Protein AF-A0A3S4J7D5-F1 (afdb_monomer)

Nearest PDB structures (foldseek):
  4pu7-assembly1_B  TM=9.750E-01  e=2.695E-01  Shewanella oneidensis MR-1
  5k98-assembly1_P  TM=7.921E-01  e=2.072E-01  Escherichia coli MP020980.2
  3zkc-assembly1_B  TM=7.796E-01  e=3.743E-01  Bacillus subtilis subsp. subtilis str. 168
  7t5u-assembly1_A  TM=8.031E-01  e=5.550E-01  Escherichia coli
  3t0y-assembly1_A  TM=5.625E-01  e=2.684E+00  Caulobacter vibrioides

Sequence (73 aa):
MGRTLEQLIADEKPEVVSKAQAMATDILLNIHLAELREKAQKTQVEMAQALGIKQPTIAVMEKSGPRPEAFHT

Radius of gyration: 16.5 Å; Cα contacts (8 Å, |Δi|>4): 36; chains: 1; bounding box: 37×32×35 Å

Structure (mmCIF, N/CA/C/O backbone):
data_AF-A0A3S4J7D5-F1
#
_entry.id   AF-A0A3S4J7D5-F1
#
loop_
_atom_site.group_PDB
_atom_site.id
_atom_site.type_symbol
_atom_site.label_atom_id
_atom_site.label_alt_id
_atom_site.label_comp_id
_atom_site.label_asym_id
_atom_site.label_entity_id
_atom_site.label_seq_id
_atom_site.pdbx_PDB_ins_code
_atom_site.Cartn_x
_atom_site.Cartn_y
_atom_site.Cartn_z
_atom_site.occupancy
_atom_site.B_iso_or_equiv
_atom_site.auth_seq_id
_atom_site.auth_comp_id
_atom_site.auth_asym_id
_atom_site.auth_atom_id
_atom_site.pdbx_PDB_model_num
ATOM 1 N N . MET A 1 1 ? 19.958 16.501 -18.313 1.00 73.12 1 MET A N 1
ATOM 2 C CA . MET A 1 1 ? 18.566 16.245 -17.886 1.00 73.12 1 MET A CA 1
ATOM 3 C C . MET A 1 1 ? 18.466 14.772 -17.525 1.00 73.12 1 MET A C 1
ATOM 5 O O . MET A 1 1 ? 19.089 13.973 -18.214 1.00 73.12 1 MET A O 1
ATOM 9 N N . GLY A 1 2 ? 17.814 14.431 -16.412 1.00 86.19 2 GLY A N 1
ATOM 10 C CA . GLY A 1 2 ? 17.659 13.035 -15.987 1.00 86.19 2 GLY A CA 1
ATOM 11 C C . GLY A 1 2 ? 16.758 12.250 -16.940 1.00 86.19 2 GLY A C 1
ATOM 12 O O . GLY A 1 2 ? 15.982 12.845 -17.685 1.00 86.19 2 GLY A O 1
ATOM 13 N N . ARG A 1 3 ? 16.878 10.920 -16.924 1.00 91.62 3 ARG A N 1
ATOM 14 C CA . ARG A 1 3 ? 15.951 10.036 -17.641 1.00 91.62 3 ARG A CA 1
ATOM 15 C C . ARG A 1 3 ? 14.561 10.133 -17.009 1.00 91.62 3 ARG A C 1
ATOM 17 O O . ARG A 1 3 ? 14.450 10.201 -15.786 1.00 91.62 3 ARG A O 1
ATOM 24 N N . THR A 1 4 ? 13.528 10.140 -17.844 1.00 94.94 4 THR A N 1
ATOM 25 C CA . THR A 1 4 ? 12.124 10.045 -17.409 1.00 94.94 4 THR A CA 1
ATOM 26 C C . THR A 1 4 ? 11.785 8.615 -16.986 1.00 94.94 4 THR A C 1
ATOM 28 O O . THR A 1 4 ? 12.497 7.673 -17.344 1.00 94.94 4 THR A O 1
ATOM 31 N N . LEU A 1 5 ? 10.699 8.435 -16.230 1.00 90.75 5 LEU A N 1
ATOM 32 C CA . LEU A 1 5 ? 10.242 7.104 -15.823 1.00 90.75 5 LEU A CA 1
ATOM 33 C C . LEU A 1 5 ? 9.882 6.248 -17.043 1.00 90.75 5 LEU A C 1
ATOM 35 O O . LEU A 1 5 ? 10.233 5.074 -17.099 1.00 90.75 5 LEU A O 1
ATOM 39 N N . GLU A 1 6 ? 9.252 6.851 -18.046 1.00 93.69 6 GLU A N 1
ATOM 40 C CA . GLU A 1 6 ? 8.856 6.196 -19.291 1.00 93.69 6 GLU A CA 1
ATOM 41 C C . GLU A 1 6 ? 10.082 5.670 -20.044 1.00 93.69 6 GLU A C 1
ATOM 43 O O . GLU A 1 6 ? 10.076 4.541 -20.532 1.00 93.69 6 GLU A O 1
ATOM 48 N N . GLN A 1 7 ? 11.162 6.457 -20.080 1.00 94.31 7 GLN A N 1
ATOM 49 C CA . GLN A 1 7 ? 12.434 6.043 -20.676 1.00 94.31 7 GLN A CA 1
ATOM 50 C C . GLN A 1 7 ? 13.104 4.917 -19.882 1.00 94.31 7 GLN A C 1
ATOM 52 O O . GLN A 1 7 ? 13.660 4.005 -20.480 1.00 94.31 7 GLN A O 1
ATOM 57 N N . LEU A 1 8 ? 13.041 4.951 -18.548 1.00 93.00 8 LEU A N 1
ATOM 58 C CA . LEU A 1 8 ? 13.581 3.874 -17.713 1.00 93.00 8 LEU A CA 1
ATOM 59 C C . LEU A 1 8 ? 12.809 2.565 -17.903 1.00 93.00 8 LEU A C 1
ATOM 61 O O . LEU A 1 8 ? 13.425 1.512 -17.994 1.00 93.00 8 LEU A O 1
ATOM 65 N N . ILE A 1 9 ? 11.480 2.629 -17.998 1.00 93.81 9 ILE A N 1
ATOM 66 C CA . ILE A 1 9 ? 10.633 1.454 -18.239 1.00 93.81 9 ILE A CA 1
ATOM 67 C C . ILE A 1 9 ? 10.895 0.870 -19.630 1.00 93.81 9 ILE A C 1
ATOM 69 O O . ILE A 1 9 ? 10.948 -0.349 -19.772 1.00 93.81 9 ILE A O 1
ATOM 73 N N . ALA A 1 10 ? 11.068 1.721 -20.645 1.00 93.38 10 ALA A N 1
ATOM 74 C CA . ALA A 1 10 ? 11.341 1.283 -22.012 1.00 93.38 10 ALA A CA 1
ATOM 75 C C . ALA A 1 10 ? 12.713 0.600 -22.165 1.00 93.38 10 ALA A C 1
ATOM 77 O O . ALA A 1 10 ? 12.845 -0.319 -22.970 1.00 93.38 10 ALA A O 1
ATOM 78 N N . ASP A 1 11 ? 13.711 1.036 -21.390 1.00 95.06 11 ASP A N 1
ATOM 79 C CA . ASP A 1 11 ? 15.073 0.488 -21.413 1.00 95.06 11 ASP A CA 1
ATOM 80 C C . ASP A 1 11 ? 15.231 -0.800 -20.574 1.00 95.06 11 ASP A C 1
ATOM 82 O O . ASP A 1 11 ? 16.243 -1.497 -20.690 1.00 95.06 11 ASP A O 1
ATOM 86 N N . GLU A 1 12 ? 14.269 -1.114 -19.704 1.00 95.69 12 GLU A N 1
ATOM 87 C CA . GLU A 1 12 ? 14.365 -2.207 -18.736 1.00 95.69 12 GLU A CA 1
ATOM 88 C C . GLU A 1 12 ? 13.825 -3.537 -19.292 1.00 95.69 12 GLU A C 1
ATOM 90 O O . GLU A 1 12 ? 13.028 -3.592 -20.232 1.00 95.69 12 GLU A O 1
ATOM 95 N N . LYS A 1 13 ? 14.247 -4.661 -18.702 1.00 97.25 13 LYS A N 1
ATOM 96 C CA . LYS A 1 13 ? 13.769 -5.984 -19.126 1.00 97.25 13 LYS A CA 1
ATOM 97 C C . LYS A 1 13 ? 12.258 -6.125 -18.877 1.00 97.25 13 LYS A C 1
ATOM 99 O O . LYS A 1 13 ? 11.811 -5.838 -17.762 1.00 97.25 13 LYS A O 1
ATOM 104 N N . PRO A 1 14 ? 11.477 -6.689 -19.822 1.00 94.56 14 PRO A N 1
ATOM 105 C CA . PRO A 1 14 ? 10.029 -6.861 -19.656 1.00 94.56 14 PRO A CA 1
ATOM 106 C C . PRO A 1 14 ? 9.627 -7.603 -18.373 1.00 94.56 14 PRO A C 1
ATOM 108 O O . PRO A 1 14 ? 8.649 -7.247 -17.722 1.00 94.56 14 PRO A O 1
ATOM 111 N N . GLU A 1 15 ? 10.410 -8.604 -17.967 1.00 96.19 15 GLU A N 1
ATOM 112 C CA . GLU A 1 15 ? 10.191 -9.373 -16.733 1.00 96.19 15 GLU A CA 1
ATOM 113 C C . GLU A 1 15 ? 10.333 -8.510 -15.470 1.00 96.19 15 GLU A C 1
ATOM 115 O O . GLU A 1 15 ? 9.565 -8.649 -14.517 1.00 96.19 15 GLU A O 1
ATOM 120 N N . VAL A 1 16 ? 11.300 -7.589 -15.468 1.00 95.44 16 VAL A N 1
ATOM 121 C CA . VAL A 1 16 ? 11.546 -6.668 -14.353 1.00 95.44 16 VAL A CA 1
ATOM 122 C C . VAL A 1 16 ? 10.432 -5.628 -14.285 1.00 95.44 16 VAL A C 1
ATOM 124 O O . VAL A 1 16 ? 9.890 -5.392 -13.203 1.00 95.44 16 VAL A O 1
ATOM 127 N N . VAL A 1 17 ? 10.029 -5.074 -15.432 1.00 95.44 17 VAL A N 1
ATOM 128 C CA . VAL A 1 17 ? 8.896 -4.141 -15.533 1.00 95.44 17 VAL A CA 1
ATOM 129 C C . VAL A 1 17 ? 7.606 -4.796 -15.040 1.00 95.44 17 VAL A C 1
ATOM 131 O O . VAL A 1 17 ? 6.909 -4.220 -14.208 1.00 95.44 17 VAL A O 1
ATOM 134 N N . SER A 1 18 ? 7.312 -6.021 -15.482 1.00 94.75 18 SER A N 1
ATOM 135 C CA . SER A 1 18 ? 6.118 -6.761 -15.060 1.00 94.75 18 SER A CA 1
ATOM 136 C C . SER A 1 18 ? 6.104 -7.013 -13.550 1.00 94.75 18 SER A C 1
ATOM 138 O O . SER A 1 18 ? 5.094 -6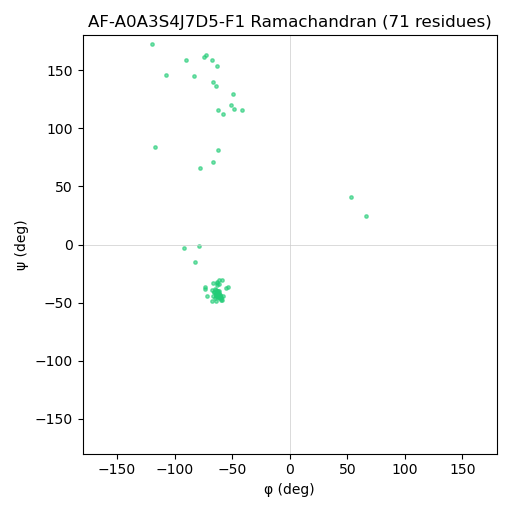.772 -12.885 1.00 94.75 18 SER A O 1
ATOM 140 N N . LYS A 1 19 ? 7.243 -7.414 -12.973 1.00 95.12 19 LYS A N 1
ATOM 141 C CA . LYS A 1 19 ? 7.368 -7.594 -11.523 1.00 95.12 19 LYS A CA 1
ATOM 142 C C . LYS A 1 19 ? 7.161 -6.278 -10.768 1.00 95.12 19 LYS A C 1
ATOM 144 O O . LYS A 1 19 ? 6.476 -6.264 -9.748 1.00 95.12 19 LYS A O 1
ATOM 149 N N . ALA A 1 20 ? 7.732 -5.178 -11.258 1.00 92.88 20 ALA A N 1
ATOM 150 C CA . ALA A 1 20 ? 7.561 -3.852 -10.668 1.00 92.88 20 ALA A CA 1
ATOM 151 C C . ALA A 1 20 ? 6.099 -3.386 -10.715 1.00 92.88 20 ALA A C 1
ATOM 153 O O . ALA A 1 20 ? 5.585 -2.892 -9.713 1.00 92.88 20 ALA A O 1
ATOM 154 N N . GLN A 1 21 ? 5.413 -3.607 -11.836 1.00 93.75 21 GLN A N 1
ATOM 155 C CA . GLN A 1 21 ? 3.990 -3.305 -11.988 1.00 93.75 21 GLN A CA 1
ATOM 156 C C . GLN A 1 21 ? 3.127 -4.125 -11.029 1.00 93.75 21 GLN A C 1
ATOM 158 O O . GLN A 1 21 ? 2.273 -3.548 -10.367 1.00 93.75 21 GLN A O 1
ATOM 163 N N . ALA A 1 22 ? 3.387 -5.428 -10.878 1.00 93.38 22 ALA A N 1
ATOM 164 C CA . ALA A 1 22 ? 2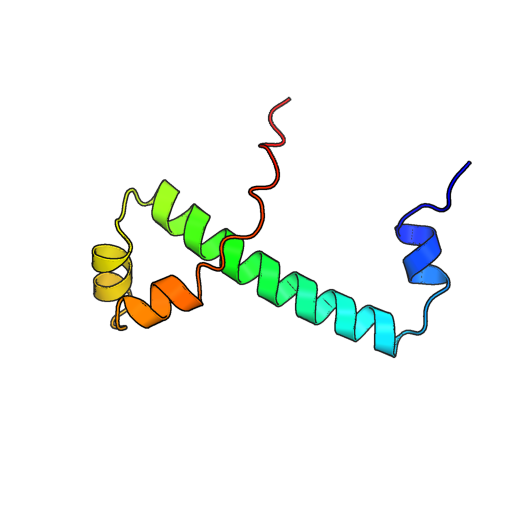.662 -6.266 -9.921 1.00 93.38 22 ALA A CA 1
ATOM 165 C C . ALA A 1 22 ? 2.815 -5.752 -8.477 1.00 93.38 22 ALA A C 1
ATOM 167 O O . ALA A 1 22 ? 1.828 -5.595 -7.762 1.00 93.38 22 ALA A O 1
ATOM 168 N N . MET A 1 23 ? 4.040 -5.390 -8.077 1.00 90.38 23 MET A N 1
ATOM 169 C CA . MET A 1 23 ? 4.287 -4.783 -6.764 1.00 90.38 23 MET A CA 1
ATOM 170 C C . MET A 1 23 ? 3.563 -3.437 -6.607 1.00 90.38 23 MET A C 1
ATOM 172 O O . MET A 1 23 ? 3.011 -3.158 -5.543 1.00 90.38 23 MET A O 1
ATOM 176 N N . ALA A 1 24 ? 3.535 -2.610 -7.655 1.00 89.81 24 ALA A N 1
ATOM 177 C CA . ALA A 1 24 ? 2.811 -1.342 -7.644 1.00 89.81 24 ALA A CA 1
ATOM 178 C C . ALA A 1 24 ? 1.295 -1.552 -7.505 1.00 89.81 24 ALA A C 1
ATOM 180 O O . ALA A 1 24 ? 0.656 -0.848 -6.726 1.00 89.81 24 ALA A O 1
ATOM 181 N N . THR A 1 25 ? 0.725 -2.539 -8.201 1.00 90.50 25 THR A N 1
ATOM 182 C CA . THR A 1 25 ? -0.689 -2.914 -8.076 1.00 90.50 25 THR A CA 1
ATOM 183 C C . THR A 1 25 ? -1.033 -3.329 -6.648 1.00 90.50 25 THR A C 1
ATOM 1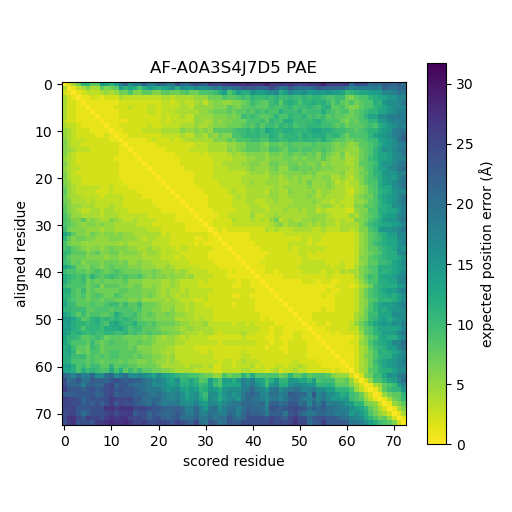85 O O . THR A 1 25 ? -2.014 -2.827 -6.099 1.00 90.50 25 THR A O 1
ATOM 188 N N . ASP A 1 26 ? -0.207 -4.165 -6.016 1.00 86.62 26 ASP A N 1
ATOM 189 C CA . ASP A 1 26 ? -0.417 -4.587 -4.627 1.00 86.62 26 ASP A CA 1
ATOM 190 C C . ASP A 1 26 ? -0.349 -3.403 -3.650 1.00 86.62 26 ASP A C 1
ATOM 192 O O . ASP A 1 26 ? -1.154 -3.298 -2.723 1.00 86.62 26 ASP A O 1
ATOM 196 N N . ILE A 1 27 ? 0.594 -2.477 -3.854 1.00 85.19 27 ILE A N 1
ATOM 197 C CA . ILE A 1 27 ? 0.715 -1.263 -3.035 1.00 85.19 27 ILE A CA 1
ATOM 198 C C . ILE A 1 27 ? -0.516 -0.366 -3.209 1.00 85.19 27 ILE A C 1
ATOM 200 O O . ILE A 1 27 ? -1.078 0.091 -2.214 1.00 85.19 27 ILE A O 1
ATOM 204 N N . LEU A 1 28 ? -0.963 -0.141 -4.447 1.00 87.38 28 LEU A N 1
ATOM 205 C CA . LEU A 1 28 ? -2.139 0.682 -4.736 1.00 87.38 28 LEU A CA 1
ATOM 206 C C . LEU A 1 28 ? -3.415 0.081 -4.147 1.00 87.38 28 LEU A C 1
ATOM 208 O O . LEU A 1 28 ? -4.226 0.816 -3.593 1.00 87.38 28 LEU A O 1
ATOM 212 N N . LEU A 1 29 ? -3.581 -1.242 -4.204 1.00 86.75 29 LEU A N 1
ATOM 213 C CA . LEU A 1 29 ? -4.720 -1.921 -3.584 1.00 86.75 29 LEU A CA 1
ATOM 214 C C . LEU A 1 29 ? -4.792 -1.640 -2.075 1.00 86.75 29 LEU A C 1
ATOM 216 O O . LEU A 1 29 ? -5.862 -1.325 -1.552 1.00 86.75 29 LEU A O 1
ATOM 220 N N . ASN A 1 30 ? -3.647 -1.704 -1.395 1.00 83.62 30 ASN A N 1
ATOM 221 C CA . ASN A 1 30 ? -3.546 -1.430 0.038 1.00 83.62 30 ASN A CA 1
ATOM 222 C C . ASN A 1 30 ? -3.893 0.032 0.372 1.00 83.62 30 ASN A C 1
ATOM 224 O O . ASN A 1 30 ? -4.616 0.292 1.336 1.00 83.62 30 ASN A O 1
ATOM 228 N N . ILE A 1 31 ? -3.427 0.981 -0.450 1.00 84.25 31 ILE A N 1
ATOM 229 C CA . ILE A 1 31 ? -3.754 2.410 -0.315 1.00 84.25 31 ILE A CA 1
ATOM 230 C C . ILE A 1 31 ? -5.255 2.639 -0.531 1.00 84.25 31 ILE A C 1
ATOM 232 O O . ILE A 1 31 ? -5.909 3.265 0.303 1.00 84.25 31 ILE A O 1
ATOM 236 N N . HIS A 1 32 ? -5.829 2.079 -1.599 1.00 87.38 32 HIS A N 1
ATOM 237 C CA . HIS A 1 32 ? -7.247 2.244 -1.921 1.00 87.38 32 HIS A CA 1
ATOM 238 C C . HIS A 1 32 ? -8.172 1.688 -0.834 1.00 87.38 32 HIS A C 1
ATOM 240 O O . HIS A 1 32 ? -9.234 2.261 -0.595 1.00 87.38 32 HIS A O 1
ATOM 246 N N . LEU A 1 33 ? -7.789 0.602 -0.151 1.00 86.56 33 LEU A N 1
ATOM 247 C CA . LEU A 1 33 ? -8.572 0.077 0.969 1.00 86.56 33 LEU A CA 1
ATOM 248 C C . LEU A 1 33 ? -8.634 1.077 2.133 1.00 86.56 33 LEU A C 1
ATOM 250 O O . LEU A 1 33 ? -9.717 1.323 2.669 1.00 86.56 33 LEU A O 1
ATOM 254 N N . ALA A 1 34 ? -7.496 1.684 2.482 1.00 87.62 34 ALA A N 1
ATOM 255 C CA . ALA A 1 34 ? -7.426 2.692 3.536 1.00 87.62 34 ALA A CA 1
ATOM 256 C C . ALA A 1 34 ? -8.238 3.947 3.170 1.00 87.62 34 ALA A C 1
ATOM 258 O O . ALA A 1 34 ? -9.023 4.434 3.987 1.00 87.62 34 ALA A O 1
ATOM 259 N N . GLU A 1 35 ? -8.125 4.430 1.930 1.00 89.12 35 GLU A N 1
ATOM 260 C CA . GLU A 1 35 ? -8.913 5.567 1.438 1.00 89.12 35 GLU A CA 1
ATOM 261 C C . GLU A 1 35 ? -10.416 5.277 1.421 1.00 89.12 35 GLU A C 1
ATOM 263 O O . GLU A 1 35 ? -11.220 6.125 1.812 1.00 89.12 35 GLU A O 1
ATOM 268 N N . LEU A 1 36 ? -10.816 4.084 0.971 1.00 89.62 36 LEU A N 1
ATOM 269 C CA . LEU A 1 36 ? -12.215 3.666 0.961 1.00 89.62 36 LEU A CA 1
ATOM 270 C C . LEU A 1 36 ? -12.785 3.656 2.381 1.00 89.62 36 LEU A C 1
ATOM 272 O O . LEU A 1 36 ? -13.892 4.151 2.598 1.00 89.62 36 LEU A O 1
ATOM 276 N N . ARG A 1 37 ? -12.024 3.139 3.351 1.00 92.56 37 ARG A N 1
ATOM 277 C CA . ARG A 1 37 ? -12.411 3.140 4.762 1.00 92.56 37 ARG A CA 1
ATOM 278 C C . ARG A 1 37 ? -12.558 4.565 5.310 1.00 92.56 37 ARG A C 1
ATOM 280 O O . ARG A 1 37 ? -13.548 4.839 5.992 1.00 92.56 37 ARG A O 1
ATOM 287 N N . GLU A 1 38 ? -11.609 5.458 5.011 1.00 90.06 38 GLU A N 1
ATOM 288 C CA . GLU A 1 38 ? -11.671 6.876 5.401 1.00 90.06 38 GLU A CA 1
ATOM 289 C C . GLU A 1 38 ? -12.917 7.558 4.804 1.00 90.06 38 GLU A C 1
ATOM 291 O O . GLU A 1 38 ? -13.685 8.182 5.537 1.00 90.06 38 GLU A O 1
ATOM 296 N N . LYS A 1 39 ? -13.187 7.365 3.504 1.00 91.44 39 LYS A N 1
ATOM 297 C CA . LYS A 1 39 ? -14.379 7.904 2.817 1.00 91.44 39 LYS A CA 1
ATOM 298 C C . LYS A 1 39 ? -15.688 7.340 3.369 1.00 91.44 39 LYS A C 1
ATOM 300 O O . LYS A 1 39 ? -16.679 8.058 3.445 1.00 91.44 39 LYS A O 1
ATOM 305 N N . ALA A 1 40 ? -15.690 6.074 3.779 1.00 92.50 40 ALA A N 1
ATOM 306 C CA . ALA A 1 40 ? -16.827 5.429 4.430 1.00 92.50 40 ALA A CA 1
ATOM 307 C C . ALA A 1 40 ? -16.970 5.799 5.919 1.00 92.50 40 ALA A C 1
ATOM 309 O O . ALA A 1 40 ? -17.897 5.312 6.569 1.00 92.50 40 ALA A O 1
ATOM 310 N N . GLN A 1 41 ? -16.058 6.621 6.456 1.00 94.06 41 GLN A N 1
ATOM 311 C CA . GLN A 1 41 ? -16.007 7.042 7.858 1.00 94.06 41 GLN A CA 1
ATOM 312 C C . GLN A 1 41 ? -16.014 5.858 8.837 1.00 94.06 41 GLN A C 1
ATOM 314 O O . GLN A 1 41 ? -16.696 5.889 9.859 1.00 94.06 41 GLN A O 1
ATOM 319 N N . LYS A 1 42 ? -15.267 4.794 8.513 1.00 94.31 42 LYS A N 1
ATOM 320 C CA . LYS A 1 42 ? -15.175 3.585 9.344 1.00 94.31 42 LYS A CA 1
ATOM 321 C C . LYS A 1 42 ? -13.833 3.468 10.054 1.00 94.31 42 LYS A C 1
ATOM 323 O O . LYS A 1 42 ? -12.769 3.795 9.523 1.00 94.31 42 LYS A O 1
ATOM 328 N N . THR A 1 43 ? -13.862 2.917 11.254 1.00 94.31 43 THR A N 1
ATOM 329 C CA . THR A 1 43 ? -12.687 2.359 11.923 1.00 94.31 43 THR A CA 1
ATOM 330 C C . THR A 1 43 ? -12.273 1.042 11.261 1.00 94.31 43 THR A C 1
ATOM 332 O O . THR A 1 43 ? -13.051 0.409 10.543 1.00 94.31 43 THR A O 1
ATOM 335 N N . GLN A 1 44 ? -11.044 0.583 11.513 1.00 92.00 44 GLN A N 1
ATOM 336 C CA . GLN A 1 44 ? -10.596 -0.725 11.016 1.00 92.00 44 GLN A CA 1
ATOM 337 C C . GLN A 1 44 ? -11.443 -1.882 11.568 1.00 92.00 44 GLN A C 1
ATOM 339 O O . GLN A 1 44 ? -11.628 -2.884 10.884 1.00 92.00 44 GLN A O 1
ATOM 344 N N . VAL A 1 45 ? -11.981 -1.743 12.785 1.00 95.75 45 VAL A N 1
ATOM 345 C CA . VAL A 1 45 ? -12.874 -2.738 13.398 1.00 95.75 45 VAL A CA 1
ATOM 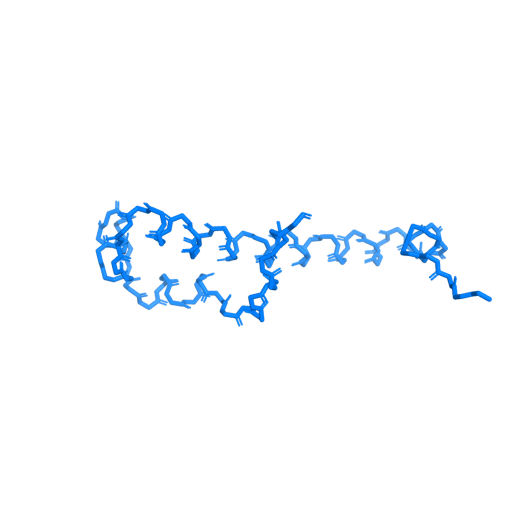346 C C . VAL A 1 45 ? -14.204 -2.804 12.649 1.00 95.75 45 VAL A C 1
ATOM 348 O O . VAL A 1 45 ? -14.632 -3.891 12.268 1.00 95.75 45 VAL A O 1
ATOM 351 N N . GLU A 1 46 ? -14.833 -1.658 12.382 1.00 96.06 46 GLU A N 1
ATOM 352 C CA . GLU A 1 46 ? -16.100 -1.595 11.639 1.00 96.06 46 GLU A CA 1
ATOM 353 C C . GLU A 1 46 ? -15.938 -2.071 10.193 1.00 96.06 46 GLU A C 1
ATOM 355 O O . GLU A 1 46 ? -16.809 -2.760 9.664 1.00 96.06 46 GLU A O 1
ATOM 360 N N . MET A 1 47 ? -14.810 -1.742 9.557 1.00 94.38 47 MET A N 1
ATOM 361 C CA . MET A 1 47 ? -14.488 -2.236 8.220 1.00 94.38 47 MET A CA 1
ATOM 362 C C . MET A 1 47 ? -14.324 -3.761 8.212 1.00 94.38 47 MET A C 1
ATOM 364 O O . MET A 1 47 ? -14.861 -4.435 7.336 1.00 94.38 47 MET A O 1
ATOM 368 N N . ALA A 1 48 ? -13.638 -4.321 9.212 1.00 94.50 48 ALA A N 1
ATOM 369 C CA . ALA A 1 48 ? -13.461 -5.764 9.345 1.00 94.50 48 ALA A CA 1
ATOM 370 C C . ALA A 1 48 ? -14.803 -6.488 9.526 1.00 94.50 48 ALA A C 1
ATOM 372 O O . ALA A 1 48 ? -15.052 -7.499 8.871 1.00 94.50 48 ALA A O 1
ATOM 373 N N . GLN A 1 49 ? -15.689 -5.930 10.356 1.00 95.69 49 GLN A N 1
ATOM 374 C CA . GLN A 1 49 ? -17.047 -6.442 10.550 1.00 95.69 49 GLN A CA 1
ATOM 375 C C . GLN A 1 49 ? -17.862 -6.397 9.252 1.00 95.69 49 GLN A C 1
ATOM 377 O O . GLN A 1 49 ? -18.484 -7.395 8.899 1.00 95.69 49 GLN A O 1
ATOM 382 N N . ALA A 1 50 ? -17.817 -5.281 8.515 1.00 93.56 50 ALA A N 1
ATOM 383 C 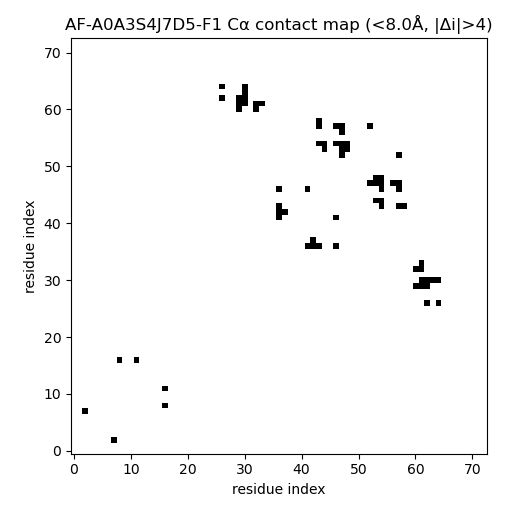CA . ALA A 1 50 ? -18.527 -5.129 7.243 1.00 93.56 50 ALA A CA 1
ATOM 384 C C . ALA A 1 50 ? -18.037 -6.110 6.163 1.00 93.56 50 ALA A C 1
ATOM 386 O O . ALA A 1 50 ? -18.823 -6.553 5.330 1.00 93.56 50 ALA A O 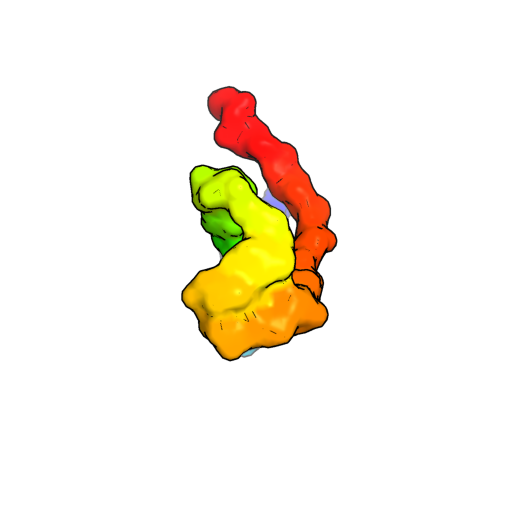1
ATOM 387 N N . LEU A 1 51 ? -16.749 -6.459 6.192 1.00 90.19 51 LEU A N 1
ATOM 388 C CA . LEU A 1 51 ? -16.122 -7.392 5.255 1.00 90.19 51 LEU A CA 1
ATOM 389 C C . LEU A 1 51 ? -16.131 -8.855 5.733 1.00 90.19 51 LEU A C 1
ATOM 391 O O . LEU A 1 51 ? -15.673 -9.730 5.001 1.00 90.19 51 LEU A O 1
ATOM 395 N N . GLY A 1 52 ? -16.624 -9.146 6.942 1.00 95.06 52 GLY A N 1
ATOM 396 C CA . GLY A 1 52 ? -16.641 -10.505 7.496 1.00 95.06 52 GLY A CA 1
ATOM 397 C C . GLY A 1 52 ? -15.249 -11.086 7.784 1.00 95.06 52 GLY A C 1
ATOM 398 O O . GLY A 1 52 ? -15.083 -12.305 7.803 1.00 95.06 52 GLY A O 1
ATOM 399 N N . ILE A 1 53 ? -14.244 -10.234 8.005 1.00 93.88 53 ILE A N 1
ATOM 400 C CA . ILE A 1 53 ? -12.858 -10.634 8.294 1.00 93.88 53 ILE A CA 1
ATOM 401 C C . ILE A 1 53 ? -12.401 -10.115 9.661 1.00 93.88 53 ILE A C 1
ATOM 403 O O . ILE A 1 53 ? -13.099 -9.366 10.340 1.00 93.88 53 ILE A O 1
ATOM 407 N N . LYS A 1 54 ? -11.216 -10.538 10.111 1.00 93.44 54 LYS A N 1
ATOM 408 C CA . LYS A 1 54 ? -10.656 -10.092 11.395 1.00 93.44 54 LYS A CA 1
ATOM 409 C C . LYS A 1 54 ? -9.948 -8.745 11.225 1.00 93.44 54 LYS A C 1
ATOM 411 O O . LYS A 1 54 ? -9.288 -8.521 10.215 1.00 93.44 54 LYS A O 1
ATOM 416 N N . GLN A 1 55 ? -10.011 -7.872 12.232 1.00 92.38 55 GLN A N 1
ATOM 417 C CA . GLN A 1 55 ? -9.341 -6.562 12.181 1.00 92.38 55 GLN A CA 1
ATOM 418 C C . GLN A 1 55 ? -7.827 -6.641 11.895 1.00 92.38 55 GLN A C 1
ATOM 420 O O . GLN A 1 55 ? -7.362 -5.834 11.091 1.00 92.38 55 GLN A O 1
ATOM 425 N N . PRO A 1 56 ? -7.059 -7.624 12.412 1.00 92.50 56 PRO A N 1
ATOM 426 C CA . PRO A 1 56 ? -5.659 -7.780 12.021 1.00 92.50 56 PRO A CA 1
ATOM 427 C C . PRO A 1 56 ? -5.463 -7.994 10.514 1.00 92.50 56 PRO A C 1
ATOM 429 O O . PRO A 1 56 ? -4.459 -7.557 9.966 1.00 92.50 56 PRO A O 1
ATOM 432 N N . THR A 1 57 ? -6.427 -8.611 9.822 1.00 89.56 57 THR A N 1
ATOM 433 C CA . THR A 1 57 ? -6.400 -8.761 8.361 1.00 89.56 57 THR A CA 1
ATOM 434 C C . THR A 1 57 ? -6.529 -7.403 7.673 1.00 89.56 57 T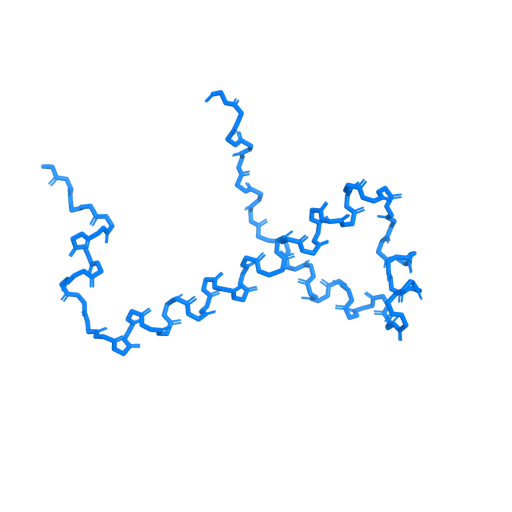HR A C 1
ATOM 436 O O . THR A 1 57 ? -5.738 -7.113 6.784 1.00 89.56 57 THR A O 1
ATOM 439 N N . ILE A 1 58 ? -7.438 -6.535 8.135 1.00 90.31 58 ILE A N 1
ATOM 440 C CA . ILE A 1 58 ? -7.552 -5.151 7.639 1.00 90.31 58 ILE A CA 1
ATOM 441 C C . ILE A 1 58 ? -6.265 -4.372 7.894 1.00 90.31 58 ILE A C 1
ATOM 443 O O . ILE A 1 58 ? -5.773 -3.721 6.986 1.00 90.31 58 ILE A O 1
ATOM 447 N N . ALA A 1 59 ? -5.683 -4.469 9.089 1.00 88.62 59 ALA A N 1
ATOM 448 C CA . ALA A 1 59 ? -4.440 -3.769 9.411 1.00 88.62 59 ALA A CA 1
ATOM 449 C C . ALA A 1 59 ? -3.249 -4.229 8.546 1.00 88.62 59 ALA A C 1
ATOM 451 O O . ALA A 1 59 ? -2.384 -3.424 8.221 1.00 88.62 59 ALA A O 1
ATOM 452 N N . VAL A 1 60 ? -3.203 -5.509 8.154 1.00 86.75 60 VAL A N 1
ATOM 453 C CA . VAL A 1 60 ? -2.184 -6.036 7.228 1.00 86.75 60 VAL A CA 1
ATOM 454 C C . VAL A 1 60 ? -2.437 -5.584 5.786 1.00 86.75 60 VAL A C 1
ATOM 456 O O . VAL A 1 60 ? -1.475 -5.333 5.060 1.00 86.75 60 VAL A O 1
ATOM 459 N N . MET A 1 61 ? -3.703 -5.490 5.370 1.00 84.94 61 MET A N 1
ATOM 460 C CA . MET A 1 61 ? -4.092 -5.021 4.035 1.00 84.94 61 MET A CA 1
ATOM 461 C C . MET A 1 61 ? -3.920 -3.504 3.892 1.00 84.94 61 MET A C 1
ATOM 463 O O . MET A 1 61 ? -3.449 -3.034 2.870 1.00 84.94 61 MET A O 1
ATOM 467 N N . GLU A 1 62 ? -4.223 -2.718 4.921 1.00 85.19 62 GLU A N 1
ATOM 4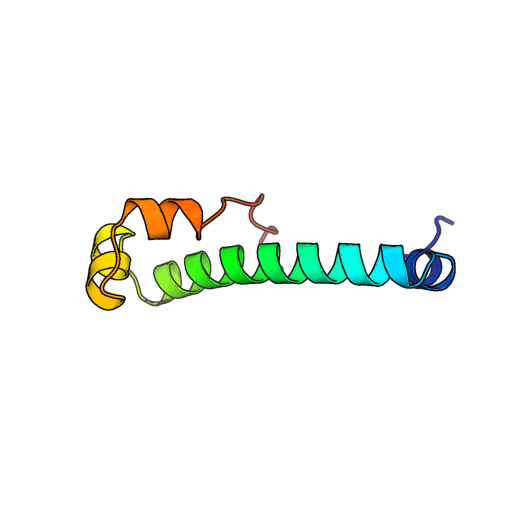68 C CA . GLU A 1 62 ? -3.929 -1.284 4.975 1.00 85.19 62 GLU A CA 1
ATOM 469 C C . GLU A 1 62 ? -2.446 -1.076 5.314 1.00 85.19 62 GLU A C 1
ATOM 471 O O . GLU A 1 62 ? -2.091 -0.581 6.384 1.00 85.19 62 GLU A O 1
ATOM 476 N N . LYS A 1 63 ? -1.539 -1.475 4.415 1.00 70.31 63 LYS A N 1
ATOM 477 C CA . LYS A 1 63 ? -0.133 -1.086 4.556 1.00 70.31 63 LYS A CA 1
ATOM 478 C C . LYS A 1 63 ? -0.044 0.434 4.465 1.00 70.31 63 LYS A C 1
ATOM 480 O O . LYS A 1 63 ? -0.305 1.002 3.407 1.00 70.31 63 LYS A O 1
ATOM 485 N N . SER A 1 64 ? 0.379 1.072 5.554 1.00 57.41 64 SER A N 1
ATOM 486 C CA . SER A 1 64 ? 0.757 2.485 5.593 1.00 57.41 64 SER A CA 1
ATOM 487 C C . SER A 1 64 ? 1.960 2.726 4.673 1.00 57.41 64 SER A C 1
ATOM 489 O O . SER A 1 64 ? 3.106 2.745 5.116 1.00 57.41 64 SER A O 1
ATOM 491 N N . GLY A 1 65 ? 1.724 2.871 3.370 1.00 52.31 65 GLY A N 1
ATOM 492 C CA . GLY A 1 65 ? 2.662 3.583 2.511 1.00 52.31 65 GLY A CA 1
ATOM 493 C C . GLY A 1 65 ? 2.747 5.041 2.979 1.00 52.31 65 GLY A C 1
ATOM 494 O O . GLY A 1 65 ? 1.784 5.533 3.580 1.00 52.31 65 GLY A O 1
ATOM 495 N N . PRO A 1 66 ? 3.865 5.753 2.749 1.00 42.97 66 PRO A N 1
ATOM 496 C CA . PRO A 1 66 ? 3.853 7.203 2.884 1.00 42.97 66 PRO A CA 1
ATOM 497 C C . PRO A 1 66 ? 2.675 7.715 2.055 1.00 42.97 66 PRO A C 1
ATOM 499 O O . PRO A 1 66 ? 2.585 7.412 0.865 1.00 42.97 66 PRO A O 1
ATOM 502 N N . ARG A 1 67 ? 1.731 8.393 2.720 1.00 50.00 67 ARG A N 1
ATOM 503 C CA . ARG A 1 67 ? 0.584 9.036 2.075 1.00 50.00 67 ARG A CA 1
ATOM 504 C C . ARG A 1 67 ? 1.180 9.842 0.913 1.00 50.00 67 ARG A C 1
ATOM 506 O O . ARG A 1 67 ? 2.011 10.703 1.206 1.00 50.00 67 ARG A O 1
ATOM 513 N N . PRO A 1 68 ? 0.866 9.548 -0.366 1.00 47.59 68 PRO A N 1
ATOM 514 C CA . PRO A 1 68 ? 1.218 10.472 -1.429 1.00 47.59 68 PRO A CA 1
ATOM 515 C C . PRO A 1 68 ? 0.525 11.758 -1.014 1.00 47.59 68 PRO A C 1
ATOM 517 O O . PRO A 1 68 ? -0.698 11.762 -0.848 1.00 47.59 68 PRO A O 1
ATOM 520 N N . GLU A 1 69 ? 1.302 12.780 -0.663 1.00 46.72 69 GLU A N 1
ATOM 521 C CA . GLU A 1 69 ? 0.729 14.054 -0.265 1.00 46.72 69 GLU A CA 1
ATOM 522 C C . GLU A 1 69 ? -0.290 14.433 -1.327 1.00 46.72 69 GLU A C 1
ATOM 524 O O . GLU A 1 69 ? -0.025 14.282 -2.522 1.00 46.72 69 GLU A O 1
ATOM 529 N N . ALA A 1 70 ? -1.495 14.767 -0.863 1.00 47.19 70 ALA A N 1
ATOM 530 C CA . ALA A 1 70 ? -2.643 15.017 -1.705 1.00 47.19 70 ALA A CA 1
ATOM 531 C C . ALA A 1 70 ? -2.204 15.838 -2.920 1.00 47.19 70 ALA A C 1
ATOM 533 O O . ALA A 1 70 ? -1.784 16.985 -2.772 1.00 47.19 70 ALA A O 1
ATOM 534 N N . PHE A 1 71 ? -2.311 15.250 -4.114 1.00 43.06 71 PHE A N 1
ATOM 535 C CA . PHE A 1 71 ? -2.327 15.997 -5.365 1.00 43.06 71 PHE A CA 1
ATOM 536 C C . PHE A 1 71 ? -3.627 16.819 -5.381 1.00 43.06 71 PHE A C 1
ATOM 538 O O . PHE A 1 71 ? -4.607 16.504 -6.053 1.00 43.06 71 PHE A O 1
ATOM 545 N N . HIS A 1 72 ? -3.656 17.838 -4.534 1.00 47.69 72 HIS A N 1
ATOM 546 C CA . HIS A 1 72 ? -4.608 18.924 -4.502 1.00 47.69 72 HIS A CA 1
ATOM 547 C C . HIS A 1 72 ? -3.819 20.194 -4.775 1.00 47.69 72 HIS A C 1
ATOM 549 O O . HIS A 1 72 ? -3.415 20.882 -3.845 1.00 47.69 72 HIS A O 1
ATOM 555 N N . THR A 1 73 ? -3.614 20.454 -6.063 1.00 44.31 73 THR A N 1
ATOM 556 C CA . THR A 1 73 ? -3.688 21.770 -6.715 1.00 44.31 73 THR A CA 1
ATOM 557 C C . THR A 1 73 ? -3.805 21.542 -8.209 1.00 44.31 73 THR A C 1
ATOM 559 O O . THR A 1 73 ? -2.938 20.807 -8.732 1.00 44.31 73 THR A O 1
#

InterPro domains:
  IPR001387 Cro/C1-type, helix-turn-helix domain [PF01381] (33-64)
  IPR001387 Cro/C1-type, helix-turn-helix domain [PS50943] (33-59)
  IPR001387 Cro/C1-type, helix-turn-helix domain [cd00093] (33-69)
  IPR010982 Lambda repressor-like, DNA-binding domain superfamily [G3DSA:1.10.260.40] (16-71)
  IPR010982 Lambda repressor-like, DNA-binding domain su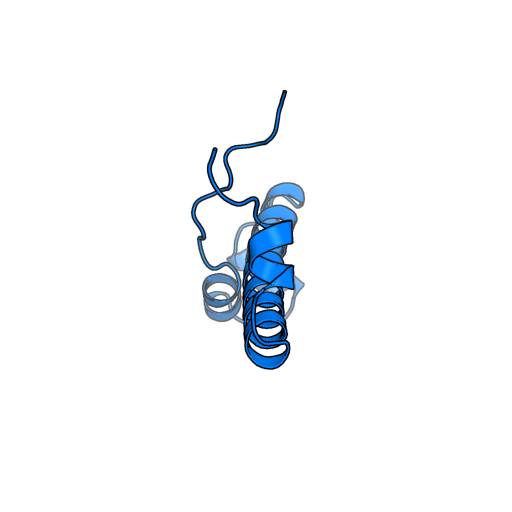perfamily [SSF47413] (19-65)

Organism: Salmonella enterica I (NCBI:txid59201)

Foldseek 3Di:
DDDDPVRVLVPDDPVVNVVVVVVVVLVVQLCVLVVVCVVVVHDLCVVCVVVVHDSVVNVVSNPPDPPPPDPDD

Mean predicted aligned error: 7.48 Å

Secondary structure (DSSP, 8-state):
-PPPHHHHHHHS-HHHHHHHHHHHHHHHHHHHHHHHHHHTT--HHHHHHHHTS-HHHHHHHS--PPP------

Solvent-accessible surface area (backbone atoms only — not comparable to full-atom values): 4383 Å² total; per-residue (Å²): 134,82,83,51,69,69,56,52,57,72,73,45,57,69,69,58,51,50,52,51,48,53,53,50,51,56,51,49,53,17,44,49,53,46,51,51,33,56,75,67,71,44,53,60,60,56,47,13,60,75,67,76,49,54,42,70,57,43,57,65,46,38,50,84,61,82,72,75,73,75,92,78,128

pLDDT: mean 85.11, std 15.58, range [42.97, 97.25]